Protein AF-E0U9R5-F1 (afdb_monomer)

Sequence (99 aa):
MLSIEELMQEALSLPSAERALLAEKLVESLVFDVDGKIETLWTTEAKRRRDEIRNGTVEVISGEQALAAIKKIVKETLQEEISKLDSQKTEKFLETFGS

Secondary structure (DSSP, 8-state):
---HHHHHHHHHHS-HHHHHHHHHHHHHHT-----HHHHHHHHHHHHHHHHHHHTT-SPPPPHHHHHHHHHHHHHHHHHHHHHHHHHHHHHHHHHHH--

Foldseek 3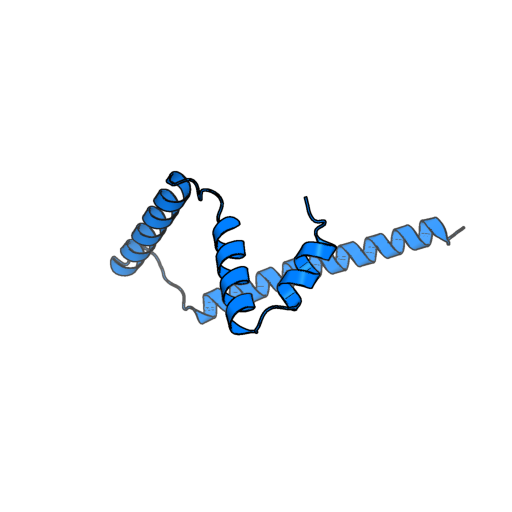Di:
DDDPVRVVVVLVPDDPVVNVVVVVVVVVVVPPPPPVVVVVVVVVVVVVVVVCVVVVVDDDDDPVVVVVVVVVVVVVVVVVVVVVVVVVVVVVCCVVPVD

Solvent-accessible surface area (backbone atoms only — not comparable to full-atom values): 5811 Å² total; per-residue (Å²): 132,80,52,73,69,57,50,49,53,56,50,67,70,43,56,74,69,58,37,51,53,50,51,50,54,53,53,54,68,65,60,62,82,69,50,67,64,57,55,49,51,51,54,50,50,54,52,49,56,52,49,32,55,75,70,60,76,51,92,82,77,54,71,67,57,54,51,52,53,50,53,49,52,54,51,52,56,52,51,51,52,51,52,51,51,53,54,53,50,54,51,53,47,46,74,74,70,66,125

pLDDT: mean 88.27, std 10.45, range [50.66, 98.19]

Mean predicted aligned error: 14.32 Å

InterPro domains:
  IPR013406 Conserved hypothetical protein CHP02574, addiction module [PF09720] (13-66)

Structure (mmCIF, N/CA/C/O backbone):
data_AF-E0U9R5-F1
#
_entry.id   AF-E0U9R5-F1
#
loop_
_atom_site.group_PDB
_atom_site.id
_atom_site.type_symbol
_atom_site.label_atom_id
_atom_site.label_alt_id
_atom_site.label_comp_id
_atom_site.label_asym_id
_atom_site.label_entity_id
_atom_site.label_seq_id
_atom_site.pdbx_PDB_ins_code
_atom_site.Cartn_x
_atom_site.Cartn_y
_atom_site.Cartn_z
_atom_site.occupancy
_atom_site.B_iso_or_equiv
_atom_site.auth_seq_id
_atom_site.auth_comp_id
_atom_site.auth_asym_id
_atom_site.auth_atom_id
_atom_site.pdbx_PDB_model_num
ATOM 1 N N . MET A 1 1 ? 21.857 -8.615 -26.149 1.00 71.44 1 MET A N 1
ATOM 2 C CA . MET A 1 1 ? 20.830 -8.103 -25.220 1.00 71.44 1 MET A CA 1
ATOM 3 C C . MET A 1 1 ? 20.653 -6.640 -25.577 1.00 71.44 1 MET A C 1
ATOM 5 O O . MET A 1 1 ? 21.675 -5.983 -25.727 1.00 71.44 1 MET A O 1
ATOM 9 N N . LEU A 1 2 ? 19.424 -6.193 -25.833 1.00 86.94 2 LEU A N 1
ATOM 10 C CA . LEU A 1 2 ? 19.142 -4.789 -26.151 1.00 86.94 2 LEU A CA 1
ATOM 11 C C . LEU A 1 2 ? 19.460 -3.913 -24.930 1.00 86.94 2 LEU A C 1
ATOM 13 O O . LEU A 1 2 ? 19.307 -4.367 -23.792 1.00 86.94 2 LEU A O 1
ATOM 17 N N . SER A 1 3 ? 19.91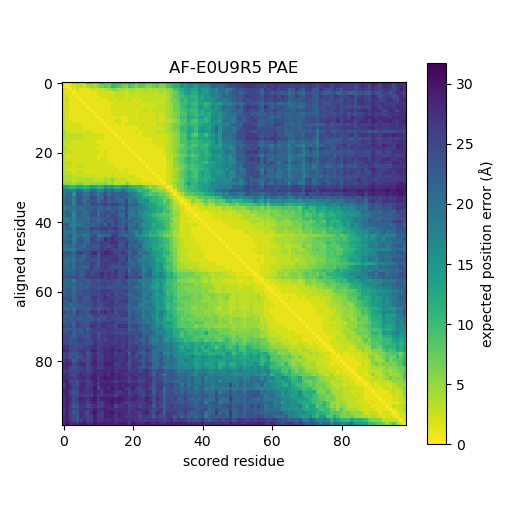7 -2.686 -25.160 1.00 96.06 3 SER A N 1
ATOM 18 C CA . SER A 1 3 ? 20.027 -1.666 -24.114 1.00 96.06 3 SER A CA 1
ATOM 19 C C . SER A 1 3 ? 18.642 -1.209 -23.644 1.00 96.06 3 SER A C 1
ATOM 21 O O . SER A 1 3 ? 17.632 -1.431 -24.314 1.00 96.06 3 SER A O 1
ATOM 23 N N . ILE A 1 4 ? 18.586 -0.561 -22.479 1.00 94.88 4 ILE A N 1
ATOM 24 C CA . ILE A 1 4 ? 17.331 -0.025 -21.932 1.00 94.88 4 ILE A CA 1
ATOM 25 C C . ILE A 1 4 ? 16.747 1.036 -22.869 1.00 94.88 4 ILE A C 1
ATOM 27 O O . ILE A 1 4 ? 15.543 1.031 -23.119 1.00 94.88 4 ILE A O 1
ATOM 31 N N . GLU A 1 5 ? 17.588 1.892 -23.448 1.00 95.44 5 GLU A N 1
ATOM 32 C CA . GLU A 1 5 ? 17.179 2.865 -24.457 1.00 95.44 5 GLU A CA 1
ATOM 33 C C . GLU A 1 5 ? 16.579 2.198 -25.703 1.00 95.44 5 GLU A C 1
ATOM 35 O O . GLU A 1 5 ? 15.521 2.630 -26.159 1.00 95.44 5 GLU A O 1
ATOM 40 N N . GLU A 1 6 ? 17.194 1.135 -26.230 1.00 96.00 6 GLU A N 1
ATOM 41 C CA . GLU A 1 6 ? 16.662 0.398 -27.388 1.00 96.00 6 GLU A CA 1
ATOM 42 C C . GLU A 1 6 ? 15.318 -0.276 -27.065 1.00 96.00 6 GLU A C 1
ATOM 44 O O . GLU A 1 6 ? 14.362 -0.134 -27.827 1.00 96.00 6 GLU A O 1
ATOM 49 N N . LEU A 1 7 ? 15.196 -0.918 -25.898 1.00 95.69 7 LEU A N 1
ATOM 50 C CA . LEU A 1 7 ? 13.938 -1.518 -25.433 1.00 95.69 7 LEU A CA 1
ATOM 51 C C . LEU A 1 7 ? 12.830 -0.478 -25.248 1.00 95.69 7 LEU A C 1
ATOM 53 O O . LEU A 1 7 ? 11.670 -0.735 -25.568 1.00 95.69 7 LEU A O 1
ATOM 57 N N . MET A 1 8 ? 13.173 0.705 -24.740 1.00 95.31 8 MET A N 1
ATOM 58 C CA . MET A 1 8 ? 12.220 1.795 -24.564 1.00 95.31 8 MET A CA 1
ATOM 59 C C . MET A 1 8 ? 11.735 2.331 -25.914 1.00 95.31 8 MET A C 1
ATOM 61 O O . MET A 1 8 ? 10.541 2.586 -26.065 1.00 95.31 8 MET A O 1
ATOM 65 N N . GLN A 1 9 ? 12.623 2.473 -26.904 1.00 96.69 9 GLN A N 1
ATOM 66 C CA . GLN A 1 9 ? 12.225 2.873 -28.257 1.00 96.69 9 GLN A CA 1
ATOM 67 C C . GLN A 1 9 ? 11.273 1.852 -28.888 1.00 96.69 9 GLN A C 1
ATOM 69 O O . GLN A 1 9 ? 10.231 2.236 -29.424 1.00 96.69 9 GLN A O 1
ATOM 74 N N . GLU A 1 10 ? 11.575 0.558 -28.768 1.00 96.12 10 GLU A N 1
ATOM 75 C CA . GLU A 1 10 ? 10.694 -0.502 -29.264 1.00 96.12 10 GLU A CA 1
ATOM 76 C C . GLU A 1 10 ? 9.340 -0.494 -28.543 1.00 96.12 10 GLU A C 1
ATOM 78 O O . GLU A 1 10 ? 8.295 -0.504 -29.196 1.00 96.12 10 GLU A O 1
ATOM 83 N N . ALA A 1 11 ? 9.327 -0.369 -27.214 1.00 96.19 11 ALA A N 1
ATOM 84 C CA . ALA A 1 11 ? 8.093 -0.295 -26.438 1.00 96.19 11 ALA A CA 1
ATOM 85 C C . ALA A 1 11 ? 7.241 0.925 -26.817 1.00 96.19 11 ALA A C 1
ATOM 87 O O . ALA A 1 11 ? 6.021 0.818 -26.930 1.00 96.19 11 ALA A O 1
ATOM 88 N N . LEU A 1 12 ? 7.856 2.086 -27.060 1.00 96.88 12 LEU A N 1
ATOM 89 C CA . LEU A 1 12 ? 7.137 3.292 -27.481 1.00 96.88 12 LEU A CA 1
ATOM 90 C C . LEU A 1 12 ? 6.592 3.196 -28.912 1.00 96.88 12 LEU A C 1
ATOM 92 O O . LEU A 1 12 ? 5.593 3.854 -29.213 1.00 96.88 12 LEU A O 1
ATOM 96 N N . SER A 1 13 ? 7.187 2.354 -29.763 1.00 97.31 13 SER A N 1
ATOM 97 C CA . SER A 1 13 ? 6.704 2.105 -31.128 1.00 97.31 13 SER A CA 1
ATOM 98 C C . SER A 1 13 ? 5.399 1.297 -31.187 1.00 97.31 13 SER A C 1
ATOM 100 O O . SER A 1 13 ? 4.685 1.356 -32.189 1.00 97.31 13 SER A O 1
ATOM 102 N N . LEU A 1 14 ? 5.048 0.584 -30.109 1.00 97.69 14 LEU A N 1
ATOM 103 C CA . LEU A 1 14 ? 3.827 -0.219 -30.035 1.00 97.69 14 LEU A CA 1
ATOM 104 C C . LEU A 1 14 ? 2.556 0.654 -30.016 1.00 97.69 14 LEU A C 1
ATOM 106 O O . LEU A 1 14 ? 2.571 1.762 -29.469 1.00 97.69 14 LEU A O 1
ATOM 110 N N . PRO A 1 15 ? 1.413 0.151 -30.519 1.00 98.19 15 PRO A N 1
ATOM 111 C CA . PRO A 1 15 ? 0.095 0.740 -30.300 1.00 98.19 15 PRO A CA 1
ATOM 112 C C . PRO A 1 15 ? -0.231 0.948 -28.816 1.00 98.19 15 PRO A C 1
ATOM 114 O O . PRO A 1 15 ? 0.208 0.203 -27.941 1.00 98.19 15 PRO A O 1
ATOM 117 N N . SER A 1 16 ? -1.079 1.938 -28.515 1.00 95.88 16 SER A N 1
ATOM 118 C CA . SER A 1 16 ? -1.361 2.333 -27.126 1.00 95.88 16 SER A CA 1
ATOM 119 C C . SER A 1 16 ? -1.878 1.198 -26.234 1.00 95.88 16 SER A C 1
ATOM 121 O O . SER A 1 16 ? -1.543 1.167 -25.054 1.00 95.88 16 SER A O 1
ATOM 123 N N . ALA A 1 17 ? -2.689 0.284 -26.774 1.00 96.31 17 ALA A N 1
ATOM 124 C CA . ALA A 1 17 ? -3.227 -0.846 -26.018 1.00 96.31 17 ALA A CA 1
ATOM 125 C C . ALA A 1 17 ? -2.140 -1.875 -25.660 1.00 96.31 17 ALA A C 1
ATOM 127 O O . ALA A 1 17 ? -2.090 -2.366 -24.537 1.00 96.31 17 ALA A O 1
ATOM 128 N N . GLU A 1 18 ? -1.229 -2.150 -26.591 1.00 97.12 18 GLU A N 1
ATOM 129 C CA . GLU A 1 18 ? -0.119 -3.085 -26.388 1.00 97.12 18 GLU A CA 1
ATOM 130 C C . GLU A 1 18 ? 0.915 -2.519 -25.411 1.00 97.12 18 GLU A C 1
ATOM 132 O O . GLU A 1 18 ? 1.423 -3.250 -24.564 1.00 97.12 18 GLU A O 1
ATOM 137 N N . ARG A 1 19 ? 1.151 -1.198 -25.438 1.00 97.44 19 ARG A N 1
ATOM 138 C CA . ARG A 1 19 ? 1.962 -0.522 -24.411 1.00 97.44 19 ARG A CA 1
ATOM 139 C C . ARG A 1 19 ? 1.363 -0.641 -23.018 1.00 97.44 19 ARG A C 1
ATOM 141 O O . ARG A 1 19 ? 2.103 -0.867 -22.068 1.00 97.44 19 ARG A O 1
ATOM 148 N N . ALA A 1 20 ? 0.044 -0.485 -22.890 1.00 95.88 20 ALA A N 1
ATOM 149 C CA . ALA A 1 20 ? -0.637 -0.628 -21.606 1.00 95.88 20 ALA A CA 1
ATOM 150 C C . ALA A 1 20 ? -0.501 -2.058 -21.060 1.00 95.88 20 ALA A C 1
ATOM 152 O O . ALA A 1 20 ? -0.135 -2.231 -19.900 1.00 95.88 20 ALA A O 1
ATOM 153 N N . LEU A 1 21 ? -0.695 -3.067 -21.915 1.00 96.56 21 LEU A N 1
ATOM 154 C CA . LEU A 1 21 ? -0.501 -4.475 -21.557 1.00 96.56 21 LEU A CA 1
ATOM 155 C C . LEU A 1 21 ? 0.953 -4.782 -21.163 1.00 96.56 21 LEU A C 1
ATOM 157 O O . LEU A 1 21 ? 1.199 -5.511 -20.204 1.00 96.56 21 LEU A O 1
ATOM 161 N N . LEU A 1 22 ? 1.931 -4.235 -21.891 1.00 96.12 22 LEU A N 1
ATOM 162 C CA . LEU A 1 22 ? 3.346 -4.402 -21.561 1.00 96.12 22 LEU A CA 1
ATOM 163 C C . LEU A 1 22 ? 3.685 -3.751 -20.214 1.00 96.12 22 LEU A C 1
ATOM 165 O O . LEU A 1 22 ? 4.375 -4.362 -19.402 1.00 96.12 22 LEU A O 1
ATOM 169 N N . ALA A 1 23 ? 3.179 -2.544 -19.955 1.00 95.12 23 ALA A N 1
ATOM 170 C CA . ALA A 1 23 ? 3.369 -1.862 -18.679 1.00 95.12 23 ALA A CA 1
ATOM 171 C C . ALA A 1 23 ? 2.773 -2.661 -17.509 1.00 95.12 23 ALA A C 1
ATOM 173 O O . ALA A 1 23 ? 3.437 -2.808 -16.488 1.00 95.12 23 ALA A O 1
ATOM 174 N N . GLU A 1 24 ? 1.573 -3.226 -17.669 1.00 92.56 24 GLU A N 1
ATOM 175 C CA . GLU A 1 24 ? 0.945 -4.102 -16.671 1.00 92.56 24 GLU A CA 1
ATOM 176 C C . GLU A 1 24 ? 1.832 -5.311 -16.350 1.00 92.56 24 GLU A C 1
ATOM 178 O O . GLU A 1 24 ? 2.181 -5.525 -15.193 1.00 92.56 24 GLU A O 1
ATOM 183 N N . LYS A 1 25 ? 2.304 -6.034 -17.372 1.00 92.50 25 LYS A N 1
ATOM 184 C CA . LYS A 1 25 ? 3.193 -7.196 -17.192 1.00 92.50 25 LYS A CA 1
ATOM 185 C C . LYS A 1 25 ? 4.528 -6.842 -16.547 1.00 92.50 25 LYS A C 1
ATOM 187 O O . LYS A 1 25 ? 5.057 -7.616 -15.752 1.00 92.50 25 LYS A O 1
ATOM 192 N N . LEU A 1 26 ? 5.093 -5.686 -16.894 1.00 91.88 26 LEU A N 1
ATOM 193 C CA . LEU A 1 26 ? 6.316 -5.197 -16.265 1.00 91.88 26 LEU A CA 1
ATOM 194 C C . LEU A 1 26 ? 6.066 -4.884 -14.790 1.00 91.88 26 LEU A C 1
ATOM 196 O O . LEU A 1 26 ? 6.851 -5.316 -13.954 1.00 91.88 26 LEU A O 1
ATOM 200 N N . VAL A 1 27 ? 4.960 -4.220 -14.453 1.00 84.75 27 VAL A N 1
ATOM 201 C CA . VAL A 1 27 ? 4.575 -3.960 -13.057 1.00 84.75 27 VAL A CA 1
ATOM 202 C C . VAL A 1 27 ? 4.349 -5.266 -12.293 1.00 84.75 27 VAL A C 1
ATOM 204 O O . VAL A 1 27 ? 4.878 -5.402 -11.195 1.00 84.75 27 VAL A O 1
ATOM 207 N N . GLU A 1 28 ? 3.656 -6.247 -12.875 1.00 82.44 28 GLU A N 1
ATOM 208 C CA . GLU A 1 28 ? 3.499 -7.588 -12.291 1.00 82.44 28 GLU A CA 1
ATOM 209 C C . GLU A 1 28 ? 4.853 -8.260 -12.038 1.00 82.44 28 GLU A C 1
ATOM 211 O O . GLU A 1 28 ? 5.057 -8.854 -10.985 1.00 82.44 28 GLU A O 1
ATOM 216 N N . SER A 1 29 ? 5.814 -8.125 -12.958 1.00 83.12 29 SER A N 1
ATOM 217 C CA . SER A 1 29 ? 7.164 -8.678 -12.777 1.00 83.12 29 SER A CA 1
ATOM 218 C C . SER A 1 29 ? 7.966 -7.993 -11.665 1.00 83.12 29 SER A C 1
ATOM 220 O O . SER A 1 29 ? 8.894 -8.591 -11.122 1.00 83.12 29 SER A O 1
ATOM 222 N N . LEU A 1 30 ? 7.607 -6.752 -11.316 1.00 80.31 30 LEU A N 1
ATOM 223 C CA . LEU A 1 30 ? 8.173 -6.015 -10.185 1.00 80.31 30 LEU A CA 1
ATOM 224 C C . LEU A 1 30 ? 7.506 -6.390 -8.858 1.00 80.31 30 LEU A C 1
ATOM 226 O O . LEU A 1 30 ? 8.010 -5.997 -7.803 1.00 80.31 30 LEU A O 1
ATOM 230 N N . VAL A 1 31 ? 6.399 -7.141 -8.884 1.00 64.94 31 VAL A N 1
ATOM 231 C CA . VAL A 1 31 ? 5.831 -7.763 -7.686 1.00 64.94 31 VAL A CA 1
ATOM 232 C C . VAL A 1 31 ? 6.746 -8.921 -7.300 1.00 64.94 31 VAL A C 1
ATOM 234 O O . VAL A 1 31 ? 6.510 -10.086 -7.608 1.00 64.94 31 VAL A O 1
ATOM 237 N N . PHE A 1 32 ? 7.849 -8.577 -6.644 1.00 61.09 32 PHE A N 1
ATOM 238 C CA . PHE A 1 32 ? 8.664 -9.551 -5.945 1.00 61.09 32 PHE A CA 1
ATOM 239 C C . PHE A 1 32 ? 7.829 -10.168 -4.836 1.00 61.09 32 PHE A C 1
ATOM 241 O O . PHE A 1 32 ? 7.180 -9.427 -4.101 1.00 61.09 32 PHE A O 1
ATOM 248 N N . ASP A 1 33 ? 7.894 -11.499 -4.764 1.00 59.44 33 ASP A N 1
ATOM 249 C CA . ASP A 1 33 ? 7.675 -12.371 -3.608 1.00 59.44 33 ASP A CA 1
ATOM 250 C C . ASP A 1 33 ? 7.343 -11.568 -2.340 1.00 59.44 33 ASP A C 1
ATOM 252 O O . ASP A 1 33 ? 8.209 -11.292 -1.501 1.00 59.44 33 ASP A O 1
ATOM 256 N N . VAL A 1 34 ? 6.093 -11.095 -2.233 1.00 58.16 34 VAL A N 1
ATOM 257 C CA . VAL A 1 34 ? 5.624 -10.519 -0.980 1.00 58.16 34 VAL A CA 1
ATOM 258 C C . VAL A 1 34 ? 5.656 -11.713 -0.062 1.00 58.16 34 VAL A C 1
ATOM 260 O O . VAL A 1 34 ? 4.850 -12.624 -0.238 1.00 58.16 34 VAL A O 1
ATOM 263 N N . ASP A 1 35 ? 6.660 -11.754 0.822 1.00 71.50 35 ASP A N 1
ATOM 264 C CA . ASP A 1 35 ? 6.883 -12.881 1.720 1.00 71.50 35 ASP A CA 1
ATOM 265 C C . ASP A 1 35 ? 5.513 -13.298 2.254 1.00 71.50 35 ASP A C 1
ATOM 267 O O . ASP A 1 35 ? 4.819 -12.492 2.881 1.00 71.50 35 ASP A O 1
ATOM 271 N N . GLY A 1 36 ? 5.076 -14.523 1.943 1.00 74.69 36 GLY A N 1
ATOM 272 C CA . GLY A 1 36 ? 3.731 -14.980 2.294 1.00 74.69 36 GLY A CA 1
ATOM 273 C C . GLY A 1 36 ? 3.461 -14.853 3.798 1.00 74.69 36 GLY A C 1
ATOM 274 O O . GLY A 1 36 ? 2.311 -14.746 4.236 1.00 74.69 36 GLY A O 1
ATOM 275 N N . LYS A 1 37 ? 4.521 -14.775 4.613 1.00 79.06 37 LYS A N 1
ATOM 276 C CA . LYS A 1 37 ? 4.453 -14.403 6.024 1.00 79.06 37 LYS A CA 1
ATOM 277 C C . LYS A 1 37 ? 4.013 -12.952 6.232 1.00 79.06 37 LYS A C 1
ATOM 279 O O . LYS A 1 37 ? 3.162 -12.721 7.086 1.00 79.06 37 LYS A O 1
ATOM 284 N N . ILE A 1 38 ? 4.547 -11.987 5.483 1.00 80.94 38 ILE A N 1
ATOM 285 C CA . ILE A 1 38 ? 4.116 -10.579 5.501 1.00 80.94 38 ILE A CA 1
ATOM 286 C C . ILE A 1 38 ? 2.647 -10.476 5.082 1.00 80.94 38 ILE A C 1
ATOM 288 O O . ILE A 1 38 ? 1.869 -9.859 5.812 1.00 80.94 38 ILE A O 1
ATOM 292 N N . GLU A 1 39 ? 2.228 -11.139 4.000 1.00 83.94 39 GLU A N 1
ATOM 293 C CA . GLU A 1 39 ? 0.811 -11.143 3.590 1.00 83.94 39 GLU A CA 1
ATOM 294 C C . GLU A 1 39 ? -0.104 -11.724 4.674 1.00 83.94 39 GLU A C 1
ATOM 296 O O . GLU A 1 39 ? -1.162 -11.166 4.994 1.00 83.94 39 GLU A O 1
ATOM 301 N N . THR A 1 40 ? 0.320 -12.830 5.290 1.00 87.62 40 THR A N 1
ATOM 302 C CA . THR A 1 40 ? -0.420 -13.473 6.379 1.00 87.62 40 THR A CA 1
ATOM 303 C C . THR A 1 40 ? -0.516 -12.558 7.598 1.00 87.62 40 THR A C 1
ATOM 305 O O . THR A 1 40 ? -1.591 -12.438 8.195 1.00 87.62 40 THR A O 1
ATOM 308 N N . LEU A 1 41 ? 0.575 -11.879 7.964 1.00 92.06 41 LEU A N 1
ATOM 309 C CA . LEU A 1 41 ? 0.607 -10.929 9.077 1.00 92.06 41 LEU A CA 1
ATOM 310 C C . LEU A 1 41 ? -0.319 -9.737 8.817 1.00 92.06 41 LEU A C 1
ATOM 312 O O . LEU A 1 41 ? -1.103 -9.377 9.695 1.00 92.06 41 LEU A O 1
ATOM 316 N N . TRP A 1 42 ? -0.298 -9.175 7.608 1.00 92.19 42 TRP A N 1
ATOM 317 C CA . TRP A 1 42 ? -1.167 -8.060 7.222 1.00 92.19 42 TRP A CA 1
ATOM 318 C C . TRP A 1 42 ? -2.638 -8.467 7.225 1.00 92.19 42 TRP A C 1
ATOM 320 O O . TRP A 1 42 ? -3.481 -7.763 7.781 1.00 92.19 42 TRP A O 1
ATOM 330 N N . THR A 1 43 ? -2.951 -9.642 6.679 1.00 94.38 43 THR A N 1
ATOM 331 C CA . THR A 1 43 ? -4.316 -10.184 6.674 1.00 94.38 43 THR A CA 1
ATOM 332 C C . THR A 1 43 ? -4.822 -10.447 8.091 1.00 94.38 43 THR A C 1
ATOM 334 O O . THR A 1 43 ? -5.981 -10.162 8.406 1.00 94.38 43 THR A O 1
ATOM 337 N N . THR A 1 44 ? -3.962 -10.985 8.957 1.00 95.81 44 THR A N 1
ATOM 338 C CA . THR A 1 44 ? -4.282 -11.243 10.368 1.00 95.81 44 THR A CA 1
ATOM 339 C C . THR A 1 44 ? -4.566 -9.938 11.102 1.00 95.81 44 THR A C 1
ATOM 341 O O . THR A 1 44 ? -5.598 -9.818 11.761 1.00 95.81 44 THR A O 1
ATOM 344 N N . GLU A 1 45 ? -3.708 -8.934 10.929 1.00 96.19 45 GLU A N 1
ATOM 345 C CA . GLU A 1 45 ? -3.869 -7.630 11.571 1.00 96.19 45 GLU A CA 1
ATOM 346 C C . GLU A 1 45 ? -5.115 -6.887 11.071 1.00 96.19 45 GLU A C 1
ATOM 348 O O . GLU A 1 45 ? -5.864 -6.323 11.869 1.00 96.19 45 GLU A O 1
ATOM 353 N N . ALA A 1 46 ? -5.401 -6.936 9.767 1.00 95.75 46 ALA A N 1
ATOM 354 C CA . ALA A 1 46 ? -6.603 -6.333 9.198 1.00 95.75 46 ALA A CA 1
ATOM 355 C C . ALA A 1 46 ? -7.887 -6.958 9.772 1.00 95.75 46 ALA A C 1
ATOM 357 O O . ALA A 1 46 ? -8.817 -6.237 10.147 1.00 95.75 46 ALA A O 1
ATOM 358 N N . LYS A 1 47 ? -7.937 -8.295 9.886 1.00 97.06 47 LYS A N 1
ATOM 359 C CA . LYS A 1 47 ? -9.063 -9.008 10.514 1.00 97.06 47 LYS A CA 1
ATOM 360 C C . LYS A 1 47 ? -9.202 -8.634 11.986 1.00 97.06 47 LYS A C 1
ATOM 362 O O . LYS A 1 47 ? -10.309 -8.306 12.406 1.00 97.06 47 LYS A O 1
ATOM 367 N N . ARG A 1 48 ? -8.088 -8.612 12.728 1.00 96.88 48 ARG A N 1
ATOM 368 C CA . ARG A 1 48 ? -8.053 -8.213 14.141 1.00 96.88 48 ARG A CA 1
ATOM 369 C C . ARG A 1 48 ? -8.661 -6.822 14.322 1.00 96.88 48 ARG A C 1
ATOM 371 O O . ARG A 1 48 ? -9.662 -6.704 15.015 1.00 96.88 48 ARG A O 1
ATOM 378 N N . ARG A 1 49 ? -8.154 -5.798 13.622 1.00 95.00 49 ARG A N 1
ATOM 379 C CA . ARG A 1 49 ? -8.663 -4.414 13.733 1.00 95.00 49 ARG A CA 1
ATOM 380 C C . ARG A 1 49 ? -10.148 -4.295 13.397 1.00 95.00 49 ARG A C 1
ATOM 382 O O . ARG A 1 49 ? -10.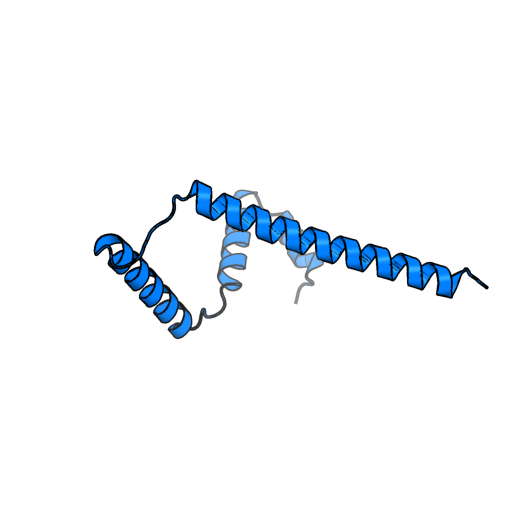882 -3.597 14.088 1.00 95.00 49 ARG A O 1
ATOM 389 N N . ARG A 1 50 ? -10.610 -4.982 12.348 1.00 95.44 50 ARG A N 1
ATOM 390 C CA . ARG A 1 50 ? -12.036 -5.015 11.984 1.00 95.44 50 ARG A CA 1
ATOM 391 C C . ARG A 1 50 ? -12.888 -5.585 13.118 1.00 95.44 50 ARG A C 1
ATOM 393 O O . ARG A 1 50 ? -13.952 -5.041 13.407 1.00 95.44 50 ARG A O 1
ATOM 400 N N . ASP A 1 51 ? -12.453 -6.693 13.709 1.00 97.50 51 ASP A N 1
ATOM 401 C CA . ASP A 1 51 ? -13.208 -7.376 14.758 1.00 97.50 51 ASP A CA 1
ATOM 402 C C . ASP A 1 51 ? -13.205 -6.569 16.053 1.00 97.50 51 ASP A C 1
ATOM 404 O O . ASP A 1 51 ? -14.243 -6.460 16.694 1.00 97.50 51 ASP A O 1
ATOM 408 N N . GLU A 1 52 ? -12.098 -5.911 16.386 1.00 96.75 52 GLU A N 1
ATOM 409 C CA . GLU A 1 52 ? -12.041 -5.004 17.529 1.00 96.75 52 GLU A CA 1
ATOM 410 C C . GLU A 1 52 ? -12.999 -3.810 17.388 1.00 96.75 52 GLU A C 1
ATOM 412 O O . GLU A 1 52 ? -13.703 -3.463 18.336 1.00 96.75 52 GLU A O 1
ATOM 417 N N . ILE A 1 53 ? -13.093 -3.224 16.188 1.00 95.00 53 ILE A N 1
ATOM 418 C CA . ILE A 1 53 ? -14.068 -2.163 15.893 1.00 95.00 53 ILE A CA 1
ATOM 419 C C . ILE A 1 53 ? -15.500 -2.693 16.034 1.00 95.00 53 ILE A C 1
ATOM 421 O O . ILE A 1 53 ? -16.333 -2.062 16.680 1.00 95.00 53 ILE A O 1
ATOM 425 N N . ARG A 1 54 ? -15.804 -3.861 15.450 1.00 95.25 54 ARG A N 1
ATOM 426 C CA . ARG A 1 54 ? -17.153 -4.459 15.498 1.00 95.25 54 ARG A CA 1
ATOM 427 C C . ARG A 1 54 ? -17.577 -4.857 16.906 1.00 95.25 54 ARG A C 1
ATOM 429 O O . ARG A 1 54 ? -18.747 -4.717 17.244 1.00 95.25 54 ARG A O 1
ATOM 436 N N . ASN A 1 55 ? -16.634 -5.346 17.702 1.00 96.31 55 ASN A N 1
ATOM 437 C CA . ASN A 1 55 ? -16.869 -5.762 19.079 1.00 96.31 55 ASN A CA 1
ATOM 438 C C . ASN A 1 55 ? -16.814 -4.582 20.063 1.00 96.31 55 ASN A C 1
ATOM 440 O O . ASN A 1 55 ? -17.067 -4.780 21.248 1.00 96.31 55 ASN A O 1
ATOM 444 N N . GLY A 1 56 ? -16.479 -3.372 19.598 1.00 93.81 56 GLY A N 1
ATOM 445 C CA . GLY A 1 56 ? -16.379 -2.179 20.438 1.00 93.81 56 GLY A CA 1
ATOM 446 C C . GLY A 1 56 ? -15.237 -2.240 21.454 1.00 93.81 56 GLY A C 1
ATOM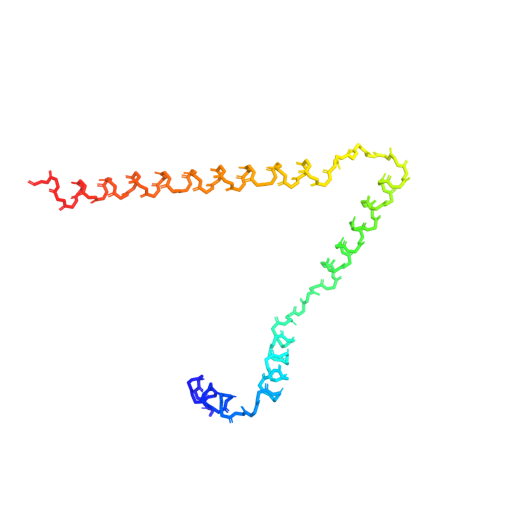 447 O O . GLY A 1 56 ? -15.320 -1.608 22.502 1.00 93.81 56 GLY A O 1
ATOM 448 N N . THR A 1 57 ? -14.181 -3.012 21.181 1.00 95.75 57 THR A N 1
ATOM 449 C CA . THR A 1 57 ? -13.037 -3.162 22.096 1.00 95.75 57 THR A CA 1
ATOM 450 C C . THR A 1 57 ? -11.999 -2.051 21.940 1.00 95.75 57 THR A C 1
ATOM 452 O O . THR A 1 57 ? -11.015 -2.036 22.674 1.00 95.75 57 THR A O 1
ATOM 455 N N . VAL A 1 58 ? -1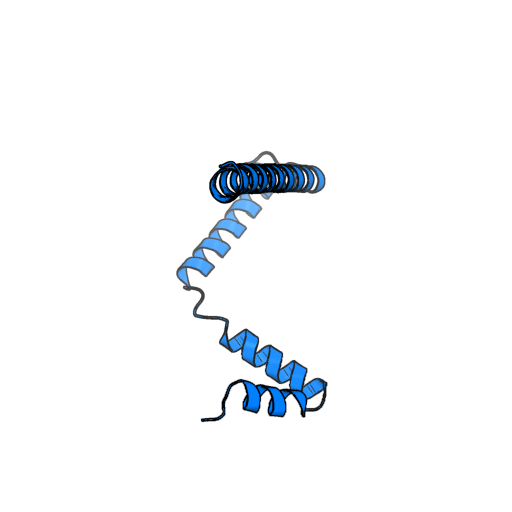2.199 -1.129 20.992 1.00 95.38 58 VAL A N 1
ATOM 456 C CA . VAL A 1 58 ? -11.362 0.064 20.781 1.00 95.38 58 VAL A CA 1
ATOM 457 C C . VAL A 1 58 ? -12.247 1.291 20.638 1.00 95.38 58 VAL A C 1
ATOM 459 O O . VAL A 1 58 ? -13.349 1.216 20.092 1.00 95.38 58 VAL A O 1
ATOM 462 N N . GLU A 1 59 ? -11.727 2.436 21.066 1.00 93.50 59 GLU A N 1
ATOM 463 C CA . GLU A 1 59 ? -12.329 3.728 20.769 1.00 93.50 59 GLU A CA 1
ATOM 464 C C . GLU A 1 59 ? -11.979 4.148 19.336 1.00 93.50 59 GLU A C 1
ATOM 466 O O . GLU A 1 59 ? -10.809 4.239 18.958 1.00 93.50 59 GLU A O 1
ATOM 471 N N . VAL A 1 60 ? -13.007 4.372 18.520 1.00 92.75 60 VAL A N 1
ATOM 472 C CA . VAL A 1 60 ? -12.849 4.801 17.130 1.00 92.75 60 VAL A CA 1
ATOM 473 C C . VAL A 1 60 ? -12.948 6.317 17.023 1.00 92.75 60 VAL A C 1
ATOM 475 O O . VAL A 1 60 ? -13.784 6.946 17.663 1.00 92.75 60 VAL A O 1
ATOM 478 N N . ILE A 1 61 ? -12.121 6.894 16.156 1.00 94.31 61 ILE A N 1
ATOM 479 C CA . ILE A 1 61 ? -12.230 8.295 15.736 1.00 94.31 61 ILE A CA 1
ATOM 480 C C . ILE A 1 61 ? -12.854 8.376 14.343 1.00 94.31 61 ILE A C 1
ATOM 482 O O . ILE A 1 61 ? -12.842 7.396 13.591 1.00 94.31 61 ILE A O 1
ATOM 486 N N . SER A 1 62 ? -13.381 9.544 13.972 1.00 94.75 62 SER A N 1
ATOM 487 C CA . SER A 1 62 ? -13.907 9.737 12.618 1.00 94.75 62 SER A CA 1
ATOM 488 C C . SER A 1 62 ? -12.778 9.710 11.578 1.00 94.75 62 SER A C 1
ATOM 490 O O . SER A 1 62 ? -11.628 10.065 11.864 1.00 94.75 62 SER A O 1
ATOM 492 N N . GLY A 1 63 ? -13.099 9.312 10.343 1.00 92.00 63 GLY A N 1
ATOM 493 C CA . GLY A 1 63 ? -12.120 9.288 9.252 1.00 92.00 63 GLY A CA 1
ATOM 494 C C . GLY A 1 63 ? -11.542 10.676 8.955 1.00 92.00 63 GLY A C 1
ATOM 495 O O . GLY A 1 63 ? -10.349 10.812 8.684 1.00 92.00 63 GLY A O 1
ATOM 496 N N . GLU A 1 64 ? -12.358 11.723 9.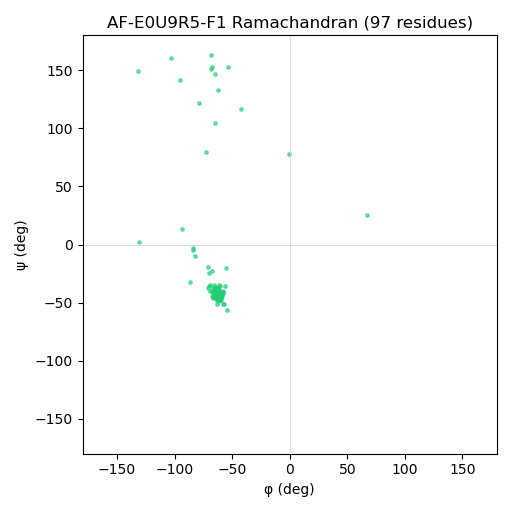080 1.00 96.50 64 GLU A N 1
ATOM 497 C CA . GLU A 1 64 ? -11.942 13.117 8.914 1.00 96.50 64 GLU A CA 1
ATOM 498 C C . GLU A 1 64 ? -10.942 13.536 9.994 1.00 96.50 64 GLU A C 1
ATOM 500 O O . GLU A 1 64 ? -9.931 14.167 9.679 1.00 96.50 64 GLU A O 1
ATOM 505 N N . GLN A 1 65 ? -11.193 13.154 11.252 1.00 96.25 65 GLN A N 1
ATOM 506 C CA . GLN A 1 65 ? -10.286 13.425 12.369 1.00 96.25 65 GLN A CA 1
ATOM 507 C C . GLN A 1 65 ? -8.944 12.712 12.176 1.00 96.25 65 GLN A C 1
ATOM 509 O O . GLN A 1 65 ? -7.891 13.340 12.311 1.00 96.25 65 GLN A O 1
ATOM 514 N N . ALA A 1 66 ? -8.970 11.431 11.792 1.00 93.88 66 ALA A N 1
ATOM 515 C CA . ALA A 1 66 ? -7.763 10.657 11.508 1.00 93.88 66 ALA A CA 1
ATOM 516 C C . ALA A 1 66 ? -6.936 11.291 10.378 1.00 93.88 66 ALA A C 1
ATOM 518 O O . ALA A 1 66 ? -5.730 11.508 10.516 1.00 93.88 66 ALA A O 1
ATOM 519 N N . LEU A 1 67 ? -7.587 11.652 9.268 1.00 96.06 67 LEU A N 1
ATOM 520 C CA . LEU A 1 67 ? -6.916 12.251 8.117 1.00 96.06 67 LEU A CA 1
ATOM 521 C C . LEU A 1 67 ? -6.350 13.643 8.436 1.00 96.06 67 LEU A C 1
ATOM 523 O O . LEU A 1 67 ? -5.264 13.986 7.968 1.00 96.06 67 LEU A O 1
ATOM 527 N N . ALA A 1 68 ? -7.060 14.445 9.233 1.00 95.88 68 ALA A N 1
ATOM 528 C CA . ALA A 1 68 ? -6.580 15.750 9.681 1.00 95.88 68 ALA A CA 1
ATOM 529 C C . ALA A 1 68 ? -5.311 15.624 10.540 1.00 95.88 68 ALA A C 1
ATOM 531 O O . ALA A 1 68 ? -4.356 16.374 10.325 1.00 95.88 68 ALA A O 1
ATOM 532 N N . ALA A 1 69 ? -5.271 14.648 11.453 1.00 94.44 69 ALA A N 1
ATOM 533 C CA . ALA A 1 69 ? -4.094 14.372 12.272 1.00 94.44 69 ALA A CA 1
ATOM 534 C C . ALA A 1 69 ? -2.883 13.972 11.413 1.00 94.44 69 ALA A C 1
ATOM 536 O O . ALA A 1 69 ? -1.805 14.541 11.575 1.00 94.44 69 ALA A O 1
ATOM 537 N N . ILE A 1 70 ? -3.070 13.074 10.438 1.00 95.12 70 ILE A N 1
ATOM 538 C CA . ILE A 1 70 ? -1.998 12.663 9.515 1.00 95.12 70 ILE A CA 1
ATOM 539 C C . ILE A 1 70 ? -1.473 13.859 8.718 1.00 95.12 70 ILE A C 1
ATOM 541 O O . ILE A 1 70 ? -0.266 14.074 8.652 1.00 95.12 70 ILE A O 1
ATOM 545 N N . LYS A 1 71 ? -2.365 14.675 8.141 1.00 94.44 71 LYS A N 1
ATOM 546 C CA . LYS A 1 71 ? -1.968 15.874 7.383 1.00 94.44 71 LYS A CA 1
ATOM 547 C C . LYS A 1 71 ? -1.141 16.838 8.229 1.00 94.44 71 LYS A C 1
ATOM 549 O O . LYS A 1 71 ? -0.187 17.417 7.718 1.00 94.44 71 LYS A O 1
ATOM 554 N N . LYS A 1 72 ? -1.504 17.010 9.503 1.00 94.56 72 LYS A N 1
ATOM 555 C CA . LYS A 1 72 ? -0.754 17.843 10.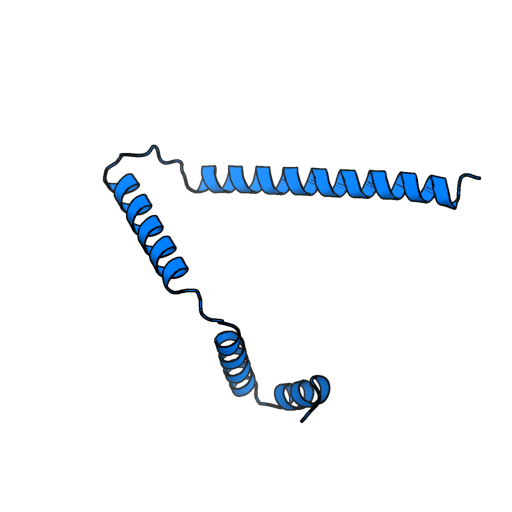444 1.00 94.56 72 LYS A CA 1
ATOM 556 C C . LYS A 1 72 ? 0.656 17.291 10.662 1.00 94.56 72 LYS A C 1
ATOM 558 O O . LYS A 1 72 ? 1.606 18.033 10.448 1.00 94.56 72 LYS A O 1
ATOM 563 N N . ILE A 1 73 ? 0.777 16.002 10.989 1.00 95.00 73 ILE A N 1
ATOM 564 C CA . ILE A 1 73 ? 2.073 15.342 11.219 1.00 95.00 73 ILE A CA 1
ATOM 565 C C . ILE A 1 73 ? 2.967 15.479 9.986 1.00 95.00 73 ILE A C 1
ATOM 567 O O . ILE A 1 73 ? 4.088 15.960 10.091 1.00 95.00 73 ILE A O 1
ATOM 571 N N . VAL A 1 74 ? 2.452 15.132 8.802 1.00 94.19 74 VAL A N 1
ATOM 572 C CA . VAL A 1 74 ? 3.217 15.222 7.549 1.00 94.19 74 VAL A CA 1
ATOM 573 C C . VAL A 1 74 ? 3.678 16.655 7.290 1.00 94.19 74 VAL A C 1
ATOM 575 O O . VAL A 1 74 ? 4.826 16.875 6.918 1.00 94.19 74 VAL A O 1
ATOM 578 N N . LYS A 1 75 ? 2.810 17.647 7.517 1.00 92.19 75 LYS A N 1
ATOM 579 C CA . LYS A 1 75 ? 3.168 19.059 7.352 1.00 92.19 75 LYS A CA 1
ATOM 580 C C . LYS A 1 75 ? 4.269 19.490 8.323 1.00 92.19 75 LYS A C 1
ATOM 582 O O . LYS A 1 75 ? 5.168 20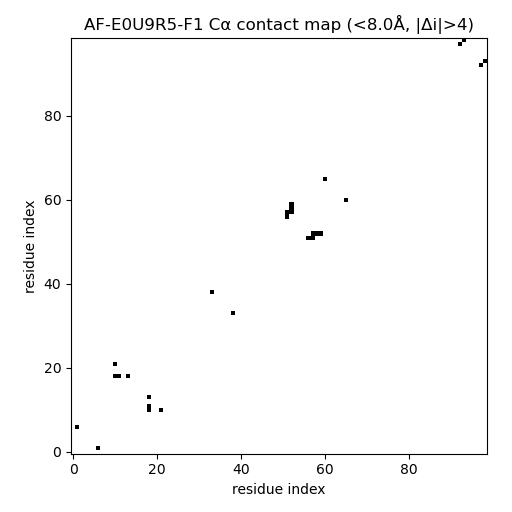.216 7.916 1.00 92.19 75 LYS A O 1
ATOM 587 N N . GLU A 1 76 ? 4.194 19.066 9.580 1.00 91.31 76 GLU A N 1
ATOM 588 C CA . GLU A 1 76 ? 5.184 19.394 10.611 1.00 91.31 76 GLU A CA 1
ATOM 589 C C . GLU A 1 76 ? 6.541 18.751 10.302 1.00 91.31 76 GLU A C 1
ATOM 591 O O . GLU A 1 76 ? 7.550 19.452 10.288 1.00 91.31 76 GLU A O 1
ATOM 596 N N . THR A 1 77 ? 6.564 17.468 9.928 1.00 90.62 77 THR A N 1
ATOM 597 C CA . THR A 1 77 ? 7.797 16.778 9.517 1.00 90.62 77 THR A CA 1
ATOM 598 C C . THR A 1 77 ? 8.448 17.449 8.306 1.00 90.62 77 THR A C 1
ATOM 600 O O . THR A 1 77 ? 9.648 17.712 8.318 1.00 90.62 77 THR A O 1
ATOM 603 N N . LEU A 1 78 ? 7.660 17.798 7.283 1.00 89.31 78 LEU A N 1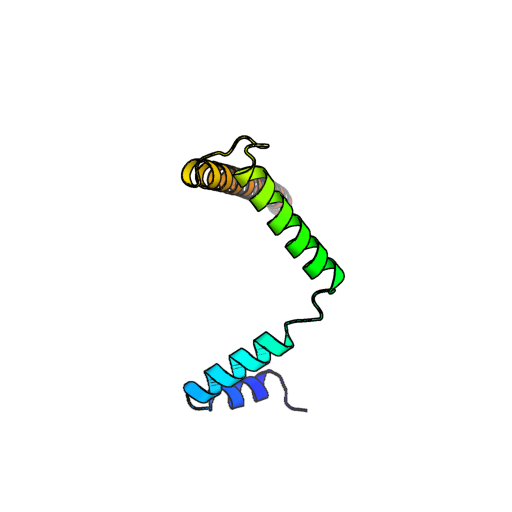
ATOM 604 C CA . LEU A 1 78 ? 8.179 18.496 6.103 1.00 89.31 78 LEU A CA 1
ATOM 605 C C . LEU A 1 78 ? 8.722 19.889 6.451 1.00 89.31 78 LEU A C 1
ATOM 607 O O . LEU A 1 78 ? 9.740 20.309 5.904 1.00 89.31 78 LEU A O 1
ATOM 611 N N . GLN A 1 79 ? 8.073 20.605 7.373 1.00 83.38 79 GLN A N 1
ATOM 612 C CA . GLN A 1 79 ? 8.526 21.926 7.804 1.00 83.38 79 GLN A CA 1
ATOM 613 C C . GLN A 1 79 ? 9.863 21.855 8.556 1.00 83.38 79 GLN A C 1
ATOM 615 O O . GLN A 1 79 ? 10.724 22.715 8.360 1.00 83.38 79 GLN A O 1
ATOM 620 N N . GLU A 1 80 ? 10.058 20.829 9.387 1.00 85.56 80 GLU A N 1
ATOM 621 C CA . GLU A 1 80 ? 11.327 20.589 10.079 1.00 85.56 80 GLU A CA 1
ATOM 622 C C . GLU A 1 80 ? 12.464 20.257 9.107 1.00 85.56 80 GLU A C 1
ATOM 624 O O . GLU A 1 80 ? 13.572 20.774 9.263 1.00 85.56 80 GLU A O 1
ATOM 629 N N . GLU A 1 81 ? 12.215 19.420 8.098 1.00 85.94 81 GLU A N 1
ATOM 630 C CA . GLU A 1 81 ? 13.225 19.077 7.089 1.00 85.94 81 GLU A CA 1
ATOM 631 C C . GLU A 1 81 ? 13.630 20.285 6.240 1.00 85.94 81 GLU A C 1
ATOM 633 O O . GLU A 1 81 ? 14.824 20.516 6.037 1.00 85.94 81 GLU A O 1
ATOM 638 N N . ILE A 1 82 ? 12.662 21.102 5.809 1.00 82.81 82 ILE A N 1
ATOM 639 C CA . ILE A 1 82 ? 12.928 22.339 5.060 1.00 82.81 82 ILE A CA 1
ATOM 640 C C . ILE A 1 82 ? 13.755 23.313 5.908 1.00 82.81 82 ILE A C 1
ATOM 642 O O . ILE A 1 82 ? 14.761 23.836 5.433 1.00 82.81 82 ILE A O 1
ATOM 646 N N . SER A 1 83 ? 13.392 23.501 7.182 1.00 84.94 83 SER A N 1
ATOM 647 C CA . SER A 1 83 ? 14.141 24.383 8.084 1.00 84.94 83 SER A CA 1
ATOM 648 C C . SER A 1 83 ? 15.585 23.919 8.281 1.00 84.94 83 SER A C 1
ATOM 650 O O . SER A 1 83 ? 16.491 24.749 8.302 1.00 84.94 83 SER A O 1
ATOM 652 N N . LYS A 1 84 ? 15.819 22.608 8.415 1.00 84.38 84 LYS A N 1
ATOM 653 C CA . LYS A 1 84 ? 17.174 22.044 8.535 1.00 84.38 84 LYS A CA 1
ATOM 654 C C . LYS A 1 84 ? 17.987 22.271 7.261 1.00 84.38 84 LYS A C 1
ATOM 656 O O . LYS A 1 84 ? 19.165 22.615 7.346 1.00 84.38 84 LYS A O 1
ATOM 661 N N . LEU A 1 85 ? 17.362 22.115 6.093 1.00 81.38 85 LEU A N 1
ATOM 662 C CA . LEU A 1 85 ? 18.009 22.318 4.797 1.00 81.38 85 LEU A CA 1
ATOM 663 C C . LEU A 1 85 ? 18.436 23.780 4.590 1.00 81.38 85 LEU A C 1
ATOM 665 O O . LEU A 1 85 ? 19.528 24.035 4.076 1.00 81.38 85 LEU A O 1
ATOM 669 N N . ASP A 1 86 ? 17.602 24.731 5.016 1.00 83.94 86 ASP A N 1
ATOM 670 C CA . ASP A 1 86 ? 17.910 26.161 4.941 1.00 83.94 86 ASP A CA 1
ATOM 671 C C . ASP A 1 86 ? 19.063 26.542 5.879 1.00 83.94 86 ASP A C 1
ATOM 673 O O . ASP A 1 86 ? 20.004 27.207 5.438 1.00 83.94 86 ASP A O 1
ATOM 677 N N . SER A 1 87 ? 19.067 26.048 7.125 1.00 78.25 87 SER A N 1
ATOM 678 C CA . SER A 1 87 ? 20.178 26.266 8.066 1.00 78.25 87 SER A CA 1
ATOM 679 C C . SER A 1 87 ? 21.508 25.728 7.527 1.00 78.25 87 SER A C 1
ATOM 681 O O . SER A 1 87 ? 22.526 26.423 7.548 1.00 78.25 87 SER A O 1
ATOM 683 N N . GLN A 1 88 ? 21.493 24.522 6.959 1.00 79.69 88 GLN A N 1
ATOM 684 C CA . GLN A 1 88 ? 22.696 23.882 6.428 1.00 79.69 88 GLN A CA 1
ATOM 685 C C . GLN A 1 88 ? 23.233 24.591 5.173 1.00 79.69 88 GLN A C 1
ATOM 687 O O . GLN A 1 88 ? 24.445 24.696 4.976 1.00 79.69 88 GLN A O 1
ATOM 692 N N . LYS A 1 89 ? 22.344 25.131 4.325 1.00 78.31 89 LYS A N 1
ATOM 693 C CA . LYS A 1 89 ? 22.739 25.989 3.196 1.00 78.31 89 LYS A CA 1
ATOM 694 C C . LYS A 1 89 ? 23.386 27.287 3.663 1.00 78.31 89 LYS A C 1
ATOM 696 O O . LYS A 1 89 ? 24.375 27.700 3.058 1.00 78.31 89 LYS A O 1
ATOM 701 N N . THR A 1 90 ? 22.848 27.926 4.703 1.00 71.75 90 THR A N 1
ATOM 702 C CA . THR A 1 90 ? 23.418 29.172 5.232 1.00 71.75 90 THR A CA 1
ATOM 703 C C . THR A 1 90 ? 24.804 28.969 5.840 1.00 71.75 90 THR A C 1
ATOM 705 O O . THR A 1 90 ? 25.697 29.755 5.537 1.00 71.75 90 THR A O 1
ATOM 708 N N . GLU A 1 91 ? 25.030 27.893 6.600 1.00 79.94 91 GLU A N 1
ATOM 709 C CA . GLU A 1 91 ? 26.366 27.554 7.119 1.00 79.94 91 GLU A CA 1
ATOM 710 C C . GLU A 1 91 ? 27.359 27.288 5.985 1.00 79.94 91 GLU A C 1
ATOM 712 O O . GLU A 1 91 ? 28.415 27.916 5.927 1.00 79.94 91 GLU A O 1
ATOM 717 N N . LYS A 1 92 ? 26.985 26.453 5.007 1.00 82.19 92 LYS A N 1
ATOM 718 C CA . LYS A 1 92 ? 27.851 26.131 3.864 1.00 82.19 92 LYS A CA 1
ATOM 719 C C . LYS A 1 92 ? 28.203 27.358 3.015 1.00 82.19 92 LYS A C 1
ATOM 721 O O . LYS A 1 92 ? 29.305 27.445 2.472 1.00 82.19 92 LYS A O 1
ATOM 726 N N . PHE A 1 93 ? 27.279 28.309 2.875 1.00 77.56 93 PHE A N 1
ATOM 727 C CA . PHE A 1 93 ? 27.530 29.570 2.176 1.00 77.56 93 PHE A CA 1
ATOM 728 C C . PHE A 1 93 ? 28.541 30.444 2.930 1.00 77.56 93 PHE A C 1
ATOM 730 O O . PHE A 1 93 ? 29.476 30.954 2.312 1.00 77.56 93 PHE A O 1
ATOM 737 N N . LEU A 1 94 ? 28.390 30.574 4.252 1.00 73.12 94 LEU A N 1
ATOM 738 C CA . LEU A 1 94 ? 29.320 31.327 5.099 1.00 73.12 94 LEU A CA 1
ATOM 739 C C . LEU A 1 94 ? 30.720 30.693 5.121 1.00 73.12 94 LEU A C 1
ATOM 741 O O . LEU A 1 94 ? 31.707 31.418 5.058 1.00 73.12 94 LEU A O 1
ATOM 745 N N . GLU A 1 95 ? 30.822 29.362 5.113 1.00 78.06 95 GLU A N 1
ATOM 746 C CA . GLU A 1 95 ? 32.105 28.652 4.989 1.00 78.06 95 GLU A CA 1
ATOM 747 C C . GLU A 1 95 ? 32.782 28.860 3.624 1.00 78.06 95 GLU A C 1
ATOM 749 O O . GLU A 1 95 ? 34.006 28.915 3.543 1.00 78.06 95 GLU A O 1
ATOM 754 N N . THR A 1 96 ? 32.002 28.974 2.543 1.00 78.19 96 THR A N 1
ATOM 755 C CA . THR A 1 96 ? 32.539 29.052 1.171 1.00 78.19 96 THR A CA 1
ATOM 756 C C . THR A 1 96 ? 32.889 30.484 0.746 1.00 78.19 96 THR A C 1
ATOM 758 O O . THR A 1 96 ? 33.813 30.676 -0.041 1.00 78.19 96 THR A O 1
ATOM 761 N N . PHE A 1 97 ? 32.154 31.490 1.234 1.00 72.75 97 PHE A N 1
ATOM 762 C CA . PHE A 1 97 ? 32.240 32.878 0.750 1.00 72.75 97 PHE A CA 1
ATOM 763 C C . PHE A 1 97 ? 32.397 33.931 1.862 1.00 72.75 97 PHE A C 1
ATOM 765 O O . PHE A 1 97 ? 32.398 35.123 1.567 1.00 72.75 97 PHE A O 1
ATOM 772 N N . GLY A 1 98 ? 32.478 33.523 3.132 1.00 62.50 98 GLY A N 1
ATOM 773 C CA . GLY A 1 98 ? 32.563 34.421 4.291 1.00 62.50 98 GLY A CA 1
ATOM 774 C C . GLY A 1 98 ? 33.980 34.756 4.774 1.00 62.50 98 GLY A C 1
ATOM 775 O O . GLY A 1 98 ? 34.115 35.263 5.886 1.00 62.50 98 GLY A O 1
ATOM 776 N N . SER A 1 99 ? 35.021 34.457 3.988 1.00 50.66 99 SER A N 1
ATOM 777 C CA . SER A 1 99 ? 36.422 34.873 4.216 1.00 50.66 99 SER A CA 1
ATOM 778 C C . SER A 1 99 ? 36.876 35.838 3.128 1.00 50.66 99 SER A C 1
ATOM 780 O O . SER A 1 99 ? 37.705 36.717 3.445 1.00 50.66 99 SER A O 1
#

Organism: Gloeothece verrucosa (strain PCC 7822) (NCBI:txid497965)

Radius of gyration: 24.6 Å; Cα contacts (8 Å, |Δi|>4): 14; chains: 1; bounding box: 54×50×53 Å